Protein AF-A0A3S1TK45-F1 (afdb_monomer_lite)

Radius of gyration: 28.13 Å; chains: 1; bounding box: 56×29×94 Å

Foldseek 3Di:
DDDDDDDDDDDDDDDDDDDDDDVPDDDDDPCPFWDADDPCCCPVVVDRIDGPVRVVCQVVVPPDDDDDDDDDPDPDDDDDDDDDD

pLDDT: mean 78.7, std 14.36, range [39.38, 94.69]

Secondary structure (DSSP, 8-state):
-----------------PPPPPTT--PPPGGGGEEEPPHHHHHTT--SEEEHHHHHHHHTTTT--S--S------SSS-------

Structure (mmCIF, N/CA/C/O backbone):
data_AF-A0A3S1TK45-F1
#
_entry.id   AF-A0A3S1TK45-F1
#
loop_
_atom_site.group_PDB
_atom_site.id
_atom_site.type_symbol
_atom_site.label_atom_id
_atom_site.label_alt_id
_atom_site.label_comp_id
_atom_site.label_asym_id
_atom_site.label_entity_id
_atom_site.label_seq_id
_atom_site.pdbx_PDB_ins_code
_atom_site.Cartn_x
_atom_site.Cartn_y
_atom_site.Cartn_z
_atom_site.occupancy
_atom_site.B_iso_or_equiv
_atom_site.auth_seq_id
_atom_site.auth_comp_id
_atom_site.auth_asym_id
_atom_site.auth_atom_id
_atom_site.pdbx_PDB_model_num
ATOM 1 N N . SER A 1 1 ? -15.572 4.771 59.579 1.00 49.16 1 SER A N 1
ATOM 2 C CA . SER A 1 1 ? -16.131 5.148 58.269 1.00 49.16 1 SER A CA 1
ATOM 3 C C . SER A 1 1 ? -15.432 4.302 57.224 1.00 49.16 1 SER A C 1
ATOM 5 O O . SER A 1 1 ? -14.211 4.261 57.265 1.00 49.16 1 SER A O 1
ATOM 7 N N . ASN A 1 2 ? -16.155 3.537 56.408 1.00 51.97 2 ASN A N 1
ATOM 8 C CA . ASN A 1 2 ? -15.574 2.606 55.434 1.00 51.97 2 ASN A CA 1
ATOM 9 C C . ASN A 1 2 ? -15.952 3.130 54.041 1.00 51.97 2 ASN A C 1
ATOM 11 O O . ASN A 1 2 ? -17.126 3.088 53.679 1.00 51.97 2 ASN A O 1
ATOM 15 N N . GLN A 1 3 ? -15.000 3.738 53.331 1.00 62.09 3 GLN A N 1
ATOM 16 C CA . GLN A 1 3 ? -15.207 4.238 51.971 1.00 62.09 3 GLN A CA 1
ATOM 17 C C . GLN A 1 3 ? -15.015 3.068 51.003 1.00 62.09 3 GLN A C 1
ATOM 19 O O . GLN A 1 3 ? -13.923 2.517 50.911 1.00 62.09 3 GLN A O 1
ATOM 24 N N . LYS A 1 4 ? -16.090 2.660 50.324 1.00 71.31 4 LYS A N 1
ATOM 25 C CA . LYS A 1 4 ? -16.014 1.732 49.193 1.00 71.31 4 LYS A CA 1
ATOM 26 C C . LYS A 1 4 ? -15.770 2.543 47.928 1.00 71.31 4 LYS A C 1
ATOM 28 O O . LYS A 1 4 ? -16.550 3.441 47.628 1.00 71.31 4 LYS A O 1
ATOM 33 N N . GLU A 1 5 ? -14.703 2.220 47.212 1.00 73.81 5 GLU A N 1
ATOM 34 C CA . GLU A 1 5 ? -14.451 2.741 45.871 1.00 73.81 5 GLU A CA 1
ATOM 35 C C . GLU A 1 5 ? -15.125 1.810 44.862 1.00 73.81 5 GLU A C 1
ATOM 37 O O . GLU A 1 5 ? -14.726 0.657 44.693 1.00 73.81 5 GLU A O 1
ATOM 42 N N . GLU A 1 6 ? -16.196 2.286 44.236 1.00 76.44 6 GLU A N 1
ATOM 43 C CA . GLU A 1 6 ? -16.869 1.572 43.155 1.00 76.44 6 GLU A CA 1
ATOM 44 C C . GLU A 1 6 ? -16.223 1.973 41.824 1.00 76.44 6 GLU A C 1
ATOM 46 O O . GLU A 1 6 ? -16.043 3.156 41.536 1.00 76.44 6 GLU A O 1
ATOM 51 N N . THR A 1 7 ? -15.831 0.980 41.026 1.00 81.94 7 THR A N 1
ATOM 52 C CA . THR A 1 7 ? -15.263 1.172 39.685 1.00 81.94 7 THR A CA 1
ATOM 53 C C . THR A 1 7 ? -16.216 0.587 38.651 1.00 81.94 7 THR A C 1
ATOM 55 O O . THR A 1 7 ? -16.625 -0.568 38.759 1.00 81.94 7 THR A O 1
ATOM 58 N N . GLU A 1 8 ? -16.573 1.385 37.644 1.00 83.56 8 GLU A N 1
ATOM 59 C CA . GLU A 1 8 ? -17.414 0.961 36.522 1.00 83.56 8 GLU A CA 1
ATOM 60 C C . GLU A 1 8 ? -16.558 0.680 35.281 1.00 83.56 8 GLU A C 1
ATOM 62 O O . GLU A 1 8 ? -15.676 1.459 34.918 1.00 83.56 8 GLU A O 1
ATOM 67 N N . LEU A 1 9 ? -16.834 -0.443 34.612 1.00 89.19 9 LEU A N 1
ATOM 68 C CA . LEU A 1 9 ? -16.208 -0.829 33.349 1.00 89.19 9 LEU A CA 1
ATOM 69 C C . LEU A 1 9 ? -17.201 -0.617 32.205 1.00 89.19 9 LEU A C 1
ATOM 71 O O . LEU A 1 9 ? -18.236 -1.280 32.146 1.00 89.19 9 LEU A O 1
ATOM 75 N N . VAL A 1 10 ? -16.850 0.258 31.264 1.00 89.38 10 VAL A N 1
ATOM 76 C CA . VAL A 1 10 ? -17.631 0.497 30.045 1.00 89.38 10 VAL A CA 1
ATOM 77 C C . VAL A 1 10 ? -16.898 -0.112 28.856 1.00 89.38 10 VAL A C 1
ATOM 79 O O . VAL A 1 10 ? -15.761 0.251 28.562 1.00 89.38 10 VAL A O 1
ATOM 82 N N . VAL A 1 11 ? -17.563 -1.024 28.147 1.00 89.25 11 VAL A N 1
ATOM 83 C CA . VAL A 1 11 ? -17.067 -1.595 26.890 1.00 89.25 11 VAL A CA 1
ATOM 84 C C . VAL A 1 11 ? -17.944 -1.086 25.752 1.00 89.25 11 VAL A C 1
ATOM 86 O O . VAL A 1 11 ? -19.144 -1.349 25.726 1.00 89.25 11 VAL A O 1
ATOM 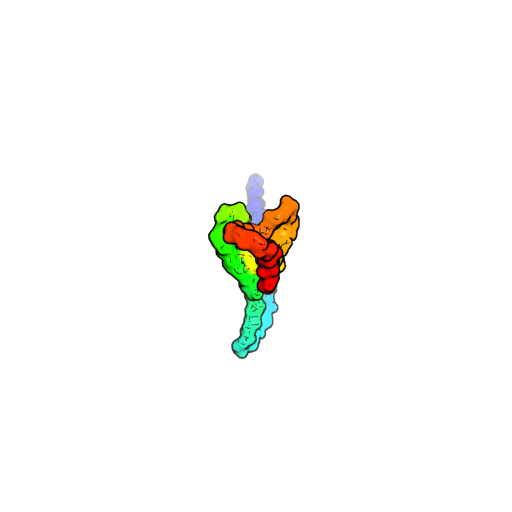89 N N . ILE A 1 12 ? -17.346 -0.357 24.806 1.00 88.94 12 ILE A N 1
ATOM 90 C CA . ILE A 1 12 ? -18.031 0.168 23.619 1.00 88.94 12 ILE A CA 1
ATOM 91 C C . ILE A 1 12 ? -17.616 -0.673 22.414 1.00 88.94 12 ILE A C 1
ATOM 93 O O . ILE A 1 12 ? -16.431 -0.770 22.099 1.00 88.94 12 ILE A O 1
ATOM 97 N N . VAL A 1 13 ? -18.596 -1.264 21.730 1.00 90.94 13 VAL A N 1
ATOM 98 C CA . VAL A 1 13 ? -18.384 -2.030 20.497 1.00 90.94 13 VAL A CA 1
ATOM 99 C C . VAL A 1 13 ? -19.212 -1.410 19.380 1.00 90.94 13 VAL A C 1
ATOM 101 O O . VAL A 1 13 ? -20.414 -1.206 19.538 1.00 90.94 13 VAL A O 1
ATOM 104 N N . THR A 1 14 ? -18.580 -1.164 18.235 1.00 94.69 14 THR A N 1
ATOM 105 C CA . THR A 1 14 ? -19.251 -0.701 17.015 1.00 94.69 14 THR A CA 1
ATOM 106 C C . THR A 1 14 ? -19.261 -1.840 15.996 1.00 94.69 14 THR A C 1
ATOM 108 O O . THR A 1 14 ? -18.272 -2.023 15.281 1.00 94.69 14 THR A O 1
ATOM 111 N N . PRO A 1 15 ? -20.328 -2.656 15.922 1.00 92.75 15 PRO A N 1
ATOM 112 C CA . PRO A 1 15 ? -20.423 -3.665 14.880 1.00 92.75 15 PRO A CA 1
ATOM 113 C C . PRO A 1 15 ? -20.683 -2.993 13.527 1.00 92.75 15 PRO A C 1
ATOM 115 O O . PRO A 1 15 ? -21.513 -2.091 13.410 1.00 92.75 15 PRO A O 1
ATOM 118 N N . HIS A 1 16 ? -20.001 -3.463 12.485 1.00 88.94 16 HIS A N 1
ATOM 119 C CA . HIS A 1 16 ? -20.233 -3.027 11.111 1.00 88.94 16 HIS A CA 1
ATOM 120 C C . HIS A 1 16 ? -20.979 -4.119 10.339 1.00 88.94 16 HIS A C 1
ATOM 122 O O . HIS A 1 16 ? -20.528 -5.262 10.285 1.00 88.94 16 HIS A O 1
ATOM 128 N N . LEU A 1 17 ? -22.110 -3.768 9.717 1.00 88.69 17 LEU A N 1
ATOM 129 C CA . LEU A 1 17 ? -22.835 -4.670 8.822 1.00 88.69 17 LEU A CA 1
ATOM 130 C C . LEU A 1 17 ? -22.279 -4.533 7.401 1.00 88.69 17 LEU A C 1
ATOM 132 O O . LEU A 1 17 ? -22.447 -3.498 6.754 1.00 88.69 17 LEU A O 1
ATOM 136 N N . VAL A 1 18 ? -21.615 -5.579 6.917 1.00 86.62 18 VAL A N 1
ATOM 137 C CA . VAL A 1 18 ? -21.088 -5.639 5.548 1.00 86.62 18 VAL A CA 1
ATOM 138 C C . VAL A 1 18 ? -22.096 -6.302 4.614 1.00 86.62 18 VAL A C 1
ATOM 140 O O . VAL A 1 18 ? -22.821 -7.216 5.005 1.00 86.62 18 VAL A O 1
ATOM 143 N N . ARG A 1 19 ? -22.160 -5.837 3.362 1.00 87.94 19 ARG A N 1
ATOM 144 C CA . ARG A 1 19 ? -23.000 -6.476 2.342 1.00 87.94 19 ARG A CA 1
ATOM 145 C C . ARG A 1 19 ? -22.287 -7.722 1.808 1.00 87.94 19 ARG A C 1
ATOM 147 O O . ARG A 1 19 ? -21.106 -7.615 1.476 1.00 87.94 19 ARG A O 1
ATOM 154 N N . PRO A 1 20 ? -22.973 -8.873 1.699 1.00 85.44 20 PRO A N 1
ATOM 155 C CA . PRO A 1 20 ? -22.392 -10.052 1.078 1.00 85.44 20 PRO A CA 1
ATOM 156 C C . PRO A 1 20 ? -22.144 -9.796 -0.412 1.00 85.44 20 PRO A C 1
ATOM 158 O O . PRO A 1 20 ? -22.943 -9.144 -1.088 1.00 85.44 20 PRO A O 1
ATOM 161 N N . VAL A 1 21 ? -21.029 -10.321 -0.907 1.00 88.81 21 VAL A N 1
ATOM 162 C CA . VAL A 1 21 ? -20.642 -10.258 -2.322 1.00 88.81 21 VAL A CA 1
ATOM 163 C C . VAL A 1 21 ? -21.375 -11.327 -3.121 1.00 88.81 21 VAL A C 1
ATOM 165 O O . VAL A 1 21 ? -21.760 -12.365 -2.573 1.00 88.81 21 VAL A O 1
ATOM 168 N N . ARG A 1 22 ? -21.591 -11.096 -4.419 1.00 91.38 22 ARG A N 1
ATOM 169 C CA . ARG A 1 22 ? -22.218 -12.111 -5.273 1.00 91.38 22 ARG A CA 1
ATOM 170 C C . ARG A 1 22 ? -21.247 -13.286 -5.473 1.00 91.38 22 ARG A C 1
ATOM 172 O O . ARG A 1 22 ? -20.040 -13.064 -5.574 1.00 91.38 22 ARG A O 1
ATOM 179 N N . PRO A 1 23 ? -21.732 -14.537 -5.566 1.00 88.00 23 PRO A N 1
ATOM 180 C CA . PRO A 1 23 ? -20.871 -15.669 -5.900 1.00 88.00 23 PRO A CA 1
ATOM 181 C C . PRO A 1 23 ? -20.130 -15.426 -7.225 1.00 88.00 23 PRO A C 1
ATOM 183 O O . PRO A 1 23 ? -20.761 -15.135 -8.239 1.00 88.00 23 PRO A O 1
ATOM 186 N N . GLY A 1 24 ? -18.799 -15.528 -7.207 1.00 88.19 24 GLY A N 1
ATOM 187 C CA . GLY A 1 24 ? -17.942 -15.289 -8.376 1.00 88.19 24 GLY A CA 1
ATOM 188 C C . GLY A 1 24 ? -17.565 -13.824 -8.631 1.00 88.19 24 GLY A C 1
ATOM 189 O O . GLY A 1 24 ? -16.835 -13.548 -9.579 1.00 88.19 24 GLY A O 1
ATOM 190 N N . GLU A 1 25 ? -18.021 -12.884 -7.802 1.00 89.50 25 GLU A N 1
ATOM 191 C CA . GLU A 1 25 ? -17.589 -11.488 -7.871 1.00 89.50 25 GLU A CA 1
ATOM 192 C C . GLU A 1 25 ? -16.156 -11.350 -7.340 1.00 89.50 25 GLU A C 1
ATOM 194 O O . GLU A 1 25 ? -15.866 -11.706 -6.195 1.00 89.50 25 GLU A O 1
ATOM 199 N N . GLN A 1 26 ? -15.245 -10.849 -8.179 1.00 86.88 26 GLN A N 1
ATOM 200 C CA . GLN A 1 26 ? -13.867 -10.598 -7.771 1.00 86.88 26 GLN A CA 1
ATOM 201 C C . GLN A 1 26 ? -13.820 -9.350 -6.888 1.00 86.88 26 GLN A C 1
ATOM 203 O O . GLN A 1 26 ? -14.099 -8.238 -7.335 1.00 86.88 26 GLN A O 1
ATOM 208 N N . LEU A 1 27 ? -13.473 -9.551 -5.619 1.00 88.19 27 LEU A N 1
ATOM 209 C CA . LEU A 1 27 ? -13.279 -8.464 -4.674 1.00 88.19 27 LEU A CA 1
ATOM 210 C C . LEU A 1 27 ? -12.008 -7.693 -4.999 1.00 88.19 27 LEU A C 1
ATOM 212 O O . LEU A 1 27 ? -10.968 -8.298 -5.249 1.00 88.19 27 LEU A O 1
ATOM 216 N N . ALA A 1 28 ?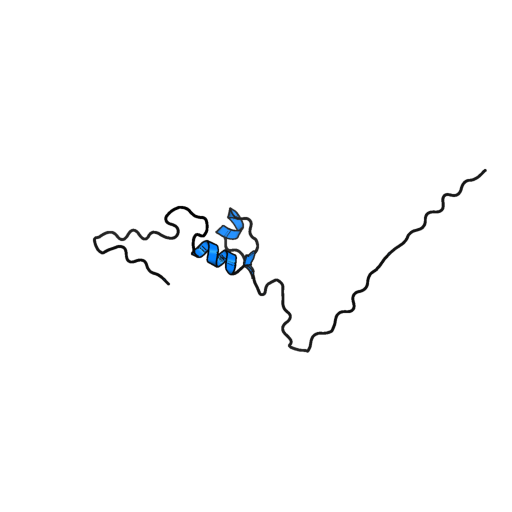 -12.099 -6.366 -4.914 1.00 89.00 28 ALA A N 1
ATOM 217 C CA . ALA A 1 28 ? -10.917 -5.527 -4.946 1.00 89.00 28 ALA A CA 1
ATOM 218 C C . ALA A 1 28 ? -10.042 -5.862 -3.732 1.00 89.00 28 ALA A C 1
ATOM 220 O O . ALA A 1 28 ? -10.479 -5.721 -2.585 1.00 89.00 28 ALA A O 1
ATOM 221 N N . THR A 1 29 ? -8.818 -6.309 -3.982 1.00 88.19 29 THR A N 1
ATOM 222 C CA . THR A 1 29 ? -7.838 -6.592 -2.938 1.00 88.19 29 THR A CA 1
ATOM 223 C C . THR A 1 29 ? -6.800 -5.474 -2.870 1.00 88.19 29 THR A C 1
ATOM 225 O O . THR A 1 29 ? -6.535 -4.803 -3.874 1.00 88.19 29 THR A O 1
ATOM 228 N N . PRO A 1 30 ? -6.161 -5.259 -1.705 1.00 82.38 30 PRO A N 1
ATOM 229 C CA . PRO A 1 30 ? -5.020 -4.350 -1.614 1.00 82.38 30 PRO A CA 1
ATOM 230 C C . PRO A 1 30 ? -3.891 -4.699 -2.599 1.00 82.38 30 PRO A C 1
ATOM 232 O O . PRO A 1 30 ? -3.174 -3.803 -3.039 1.00 82.38 30 PRO A O 1
ATOM 235 N N . PHE A 1 31 ? -3.789 -5.972 -2.992 1.00 85.94 31 PHE A N 1
ATOM 236 C CA . PHE A 1 31 ? -2.760 -6.497 -3.885 1.00 85.94 31 PHE A CA 1
ATOM 237 C C . PHE A 1 31 ? -3.046 -6.254 -5.374 1.00 85.94 31 PHE A C 1
ATOM 239 O O . PHE A 1 31 ? -2.157 -6.420 -6.201 1.00 85.94 31 PHE A O 1
ATOM 246 N N . ASP A 1 32 ? -4.249 -5.808 -5.753 1.00 88.69 32 ASP A N 1
ATOM 247 C CA . ASP A 1 32 ? -4.605 -5.629 -7.172 1.00 88.69 32 ASP A CA 1
ATOM 248 C C . ASP A 1 32 ? -3.795 -4.516 -7.859 1.00 88.69 32 ASP A C 1
ATOM 250 O O . ASP A 1 32 ? -3.725 -4.440 -9.087 1.00 88.69 32 ASP A O 1
ATOM 254 N N . LYS A 1 33 ? -3.208 -3.609 -7.070 1.00 88.88 33 LYS A N 1
ATOM 255 C CA . LYS A 1 33 ? -2.456 -2.441 -7.559 1.00 88.88 33 LYS A CA 1
ATOM 256 C C . LYS A 1 33 ? -0.952 -2.542 -7.316 1.00 88.88 33 LYS A C 1
ATOM 258 O O . LYS A 1 33 ? -0.219 -1.633 -7.724 1.00 88.88 33 LYS A O 1
ATOM 263 N N . THR A 1 34 ? -0.497 -3.599 -6.653 1.00 90.88 34 THR A N 1
ATOM 264 C CA . THR A 1 34 ? 0.895 -3.771 -6.242 1.00 90.88 34 THR A CA 1
ATOM 265 C C . THR A 1 34 ? 1.472 -5.068 -6.791 1.00 90.88 34 THR A C 1
ATOM 267 O O . THR A 1 34 ? 0.761 -5.993 -7.176 1.00 90.88 34 THR A O 1
ATOM 270 N N . ARG A 1 35 ? 2.800 -5.117 -6.882 1.00 90.75 35 ARG A N 1
ATOM 271 C CA . ARG A 1 35 ? 3.548 -6.361 -7.056 1.00 90.75 35 ARG A CA 1
ATOM 272 C C . ARG A 1 35 ? 4.574 -6.495 -5.931 1.00 90.75 35 ARG A C 1
ATOM 274 O O . ARG A 1 35 ? 5.032 -5.464 -5.428 1.00 90.75 35 ARG A O 1
ATOM 281 N N . PRO A 1 36 ? 4.997 -7.721 -5.590 1.00 91.62 36 PRO A N 1
ATOM 282 C CA . PRO A 1 36 ? 6.154 -7.924 -4.730 1.00 91.62 36 PRO A CA 1
ATOM 283 C C . PRO A 1 36 ? 7.386 -7.186 -5.269 1.00 91.62 36 PRO A C 1
ATOM 285 O O . PRO A 1 36 ? 7.585 -7.085 -6.490 1.00 91.62 36 PRO A O 1
ATOM 288 N N . ALA A 1 37 ? 8.192 -6.657 -4.352 1.00 91.12 37 ALA A N 1
ATOM 289 C CA . ALA A 1 37 ? 9.465 -6.028 -4.674 1.00 91.12 37 ALA A CA 1
ATOM 290 C C . ALA A 1 37 ? 10.479 -7.052 -5.219 1.00 91.12 37 ALA A C 1
ATOM 292 O O . ALA A 1 37 ? 10.484 -8.215 -4.815 1.00 91.12 37 ALA A O 1
ATOM 293 N N . ASN A 1 38 ? 11.333 -6.619 -6.147 1.00 88.69 38 ASN A N 1
ATOM 294 C CA . ASN A 1 38 ? 12.504 -7.388 -6.588 1.00 88.69 38 ASN A CA 1
ATOM 295 C C . ASN A 1 38 ? 13.686 -7.213 -5.611 1.00 88.69 38 ASN A C 1
ATOM 297 O O . ASN A 1 38 ? 13.612 -6.396 -4.697 1.00 88.69 38 ASN A O 1
ATOM 301 N N . ASP A 1 39 ? 14.787 -7.946 -5.807 1.00 88.88 39 ASP A N 1
ATOM 302 C CA . ASP A 1 39 ? 15.909 -7.939 -4.854 1.00 88.88 39 ASP A CA 1
ATOM 303 C C . ASP A 1 39 ? 16.465 -6.524 -4.575 1.00 88.88 39 ASP A C 1
ATOM 305 O O . ASP A 1 39 ? 16.597 -6.166 -3.403 1.00 88.88 39 ASP A O 1
ATOM 309 N N . PRO A 1 40 ? 16.743 -5.659 -5.574 1.00 87.19 40 PRO A N 1
ATOM 310 C CA . PRO A 1 40 ? 17.188 -4.295 -5.284 1.00 87.19 40 PRO A CA 1
ATOM 311 C C . PRO A 1 40 ? 16.139 -3.448 -4.547 1.00 87.19 40 PRO A C 1
ATOM 313 O O . PRO A 1 40 ? 16.483 -2.747 -3.597 1.00 87.19 40 PRO A O 1
ATOM 316 N N . GLU A 1 41 ? 14.868 -3.510 -4.954 1.00 86.88 41 GLU A N 1
ATOM 317 C CA . GLU A 1 41 ? 13.765 -2.789 -4.298 1.00 86.88 41 GLU A CA 1
ATOM 318 C C . GLU A 1 41 ? 13.610 -3.237 -2.834 1.00 86.88 41 GLU A C 1
ATOM 320 O O . GLU A 1 41 ? 13.433 -2.415 -1.933 1.00 86.88 41 GLU A O 1
ATOM 325 N N . PHE A 1 42 ? 13.754 -4.534 -2.577 1.00 91.44 42 PHE A N 1
ATOM 326 C CA . PHE A 1 42 ? 13.619 -5.121 -1.252 1.00 91.44 42 PHE A CA 1
ATOM 327 C C . PHE A 1 42 ? 14.814 -4.806 -0.350 1.00 91.44 42 PHE A C 1
ATOM 329 O O . PHE A 1 42 ? 14.637 -4.303 0.759 1.00 91.44 42 PHE A O 1
ATOM 336 N N . PHE A 1 43 ? 16.038 -5.058 -0.816 1.00 89.94 43 PHE A N 1
ATOM 337 C CA . PHE A 1 43 ? 17.232 -4.942 0.024 1.00 89.94 43 PHE A CA 1
ATOM 338 C C . PHE A 1 43 ? 17.768 -3.513 0.133 1.00 89.94 43 PHE A C 1
ATOM 340 O O . PHE A 1 43 ? 18.262 -3.138 1.193 1.00 89.94 43 PHE A O 1
ATOM 347 N N . VAL A 1 44 ? 17.693 -2.711 -0.935 1.00 88.31 44 VAL A N 1
ATOM 348 C CA . VAL A 1 44 ? 18.250 -1.346 -0.938 1.00 88.31 44 VAL A CA 1
ATOM 349 C C . VAL A 1 44 ? 17.211 -0.328 -0.487 1.00 88.31 44 VAL A C 1
ATOM 351 O O . VAL A 1 44 ? 17.529 0.564 0.296 1.00 88.31 44 VAL A O 1
ATOM 354 N N . LEU A 1 45 ? 15.974 -0.448 -0.979 1.00 86.44 45 LEU A N 1
ATOM 355 C CA . LEU A 1 45 ? 14.910 0.523 -0.701 1.00 86.44 45 LEU A CA 1
ATOM 356 C C . LEU A 1 45 ? 14.006 0.104 0.468 1.00 86.44 45 LEU A C 1
ATOM 358 O O . LEU A 1 45 ? 13.178 0.906 0.900 1.00 86.44 45 LEU A O 1
ATOM 362 N N . GLY A 1 46 ? 14.150 -1.123 0.985 1.00 90.62 46 GLY A N 1
ATOM 363 C CA . GLY A 1 46 ? 13.323 -1.644 2.078 1.00 90.62 46 GLY A CA 1
ATOM 364 C C . GLY A 1 46 ? 11.849 -1.810 1.698 1.00 90.62 46 GLY A C 1
ATOM 365 O O . GLY A 1 46 ? 10.981 -1.819 2.571 1.00 90.62 46 GLY A O 1
ATOM 366 N N . GLN A 1 47 ? 11.541 -1.879 0.403 1.00 90.69 47 GLN A N 1
ATOM 367 C CA . GLN A 1 47 ? 10.172 -1.978 -0.084 1.00 90.69 47 GLN A CA 1
ATOM 368 C C . GLN A 1 47 ? 9.736 -3.437 -0.112 1.00 90.69 47 GLN A C 1
ATOM 370 O O . GLN A 1 47 ? 10.413 -4.283 -0.681 1.00 90.69 47 GLN A O 1
ATOM 375 N N . LEU A 1 48 ? 8.582 -3.736 0.482 1.00 91.56 48 LEU A N 1
ATOM 376 C CA . LEU A 1 48 ? 7.983 -5.073 0.404 1.00 91.56 48 LEU A CA 1
ATOM 377 C C . LEU A 1 48 ? 7.123 -5.226 -0.857 1.00 91.56 48 LEU A C 1
ATOM 379 O O . LEU A 1 48 ? 7.081 -6.290 -1.473 1.00 91.56 48 LEU A O 1
ATOM 383 N N . GLU A 1 49 ? 6.478 -4.136 -1.268 1.00 91.81 49 GLU A N 1
ATOM 384 C CA . GLU A 1 49 ? 5.622 -4.066 -2.444 1.00 91.81 49 GLU A CA 1
ATOM 385 C C . GLU A 1 49 ? 5.827 -2.751 -3.186 1.00 91.81 49 GLU A C 1
ATOM 387 O O . GLU A 1 49 ? 6.093 -1.708 -2.583 1.00 91.81 49 GLU A O 1
ATOM 392 N N . VAL A 1 50 ? 5.644 -2.794 -4.504 1.00 90.62 50 VAL A N 1
ATOM 393 C CA . VAL A 1 50 ? 5.742 -1.623 -5.374 1.00 90.62 50 VAL A CA 1
ATOM 394 C C . VAL A 1 50 ? 4.495 -1.481 -6.239 1.00 90.62 50 VAL A C 1
ATOM 396 O O . VAL A 1 50 ? 3.949 -2.458 -6.756 1.00 90.62 50 VAL A O 1
ATOM 399 N N . THR A 1 51 ? 4.027 -0.243 -6.406 1.00 91.56 51 THR A N 1
ATOM 400 C CA . THR A 1 51 ? 2.915 0.082 -7.308 1.00 91.56 51 THR A CA 1
ATOM 401 C C . THR A 1 51 ? 3.413 0.268 -8.737 1.00 91.56 51 THR A C 1
ATOM 403 O O . THR A 1 51 ? 4.583 0.571 -8.978 1.00 91.56 51 THR A O 1
ATOM 406 N N . LYS A 1 52 ? 2.505 0.160 -9.712 1.00 87.50 52 LYS A N 1
ATOM 407 C CA . LYS A 1 52 ? 2.821 0.389 -11.132 1.00 87.50 52 LYS A CA 1
ATOM 408 C C . LYS A 1 52 ? 3.467 1.755 -11.398 1.00 87.50 52 LYS A C 1
ATOM 410 O O . LYS A 1 52 ? 4.367 1.851 -12.228 1.00 87.50 52 LYS A O 1
ATOM 415 N N . ASP A 1 53 ? 3.040 2.788 -10.679 1.00 88.31 53 ASP A N 1
ATOM 416 C CA . ASP A 1 53 ? 3.605 4.131 -10.821 1.00 88.31 53 ASP A CA 1
ATOM 417 C C . ASP A 1 53 ? 5.043 4.194 -10.301 1.00 88.31 53 ASP A C 1
ATOM 419 O O . ASP A 1 53 ? 5.888 4.809 -10.942 1.00 88.31 53 ASP A O 1
ATOM 423 N N . MET A 1 54 ? 5.349 3.509 -9.195 1.00 87.31 54 MET A N 1
ATOM 424 C CA . MET A 1 54 ? 6.719 3.416 -8.678 1.00 87.31 54 MET A CA 1
ATOM 425 C C . MET A 1 54 ? 7.633 2.700 -9.674 1.00 87.31 54 MET A C 1
ATOM 427 O O . MET A 1 54 ? 8.704 3.209 -9.988 1.00 87.31 54 MET A O 1
ATOM 431 N N . VAL A 1 55 ? 7.175 1.585 -10.253 1.00 85.31 55 VAL A N 1
ATOM 432 C CA . VAL A 1 55 ? 7.923 0.870 -11.303 1.00 85.31 55 VAL A CA 1
ATOM 433 C C . VAL A 1 55 ? 8.218 1.788 -12.485 1.00 85.31 55 VAL A C 1
ATOM 435 O O . VAL A 1 55 ? 9.361 1.891 -12.919 1.00 85.31 55 VAL A O 1
ATOM 438 N N . ARG A 1 56 ? 7.209 2.527 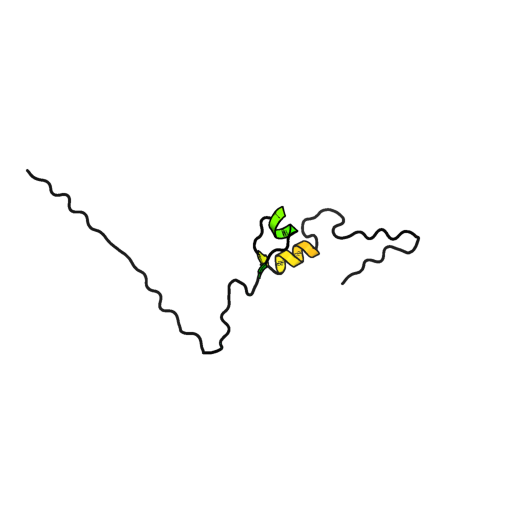-12.957 1.00 85.19 56 ARG A N 1
ATOM 439 C CA . ARG A 1 56 ? 7.375 3.486 -14.051 1.00 85.19 56 ARG A CA 1
ATOM 440 C C . ARG A 1 56 ? 8.377 4.588 -13.704 1.00 85.19 56 ARG A C 1
ATOM 442 O O . ARG A 1 56 ? 9.156 4.985 -14.564 1.00 85.19 56 ARG A O 1
ATOM 449 N N . LYS A 1 57 ? 8.374 5.081 -12.465 1.00 85.19 57 LYS A N 1
ATOM 450 C CA . LYS A 1 57 ? 9.345 6.078 -11.989 1.00 85.19 57 LYS A CA 1
ATOM 451 C C . LYS A 1 57 ? 10.771 5.546 -12.011 1.00 85.19 57 LYS A C 1
ATOM 453 O O . LYS A 1 57 ? 11.667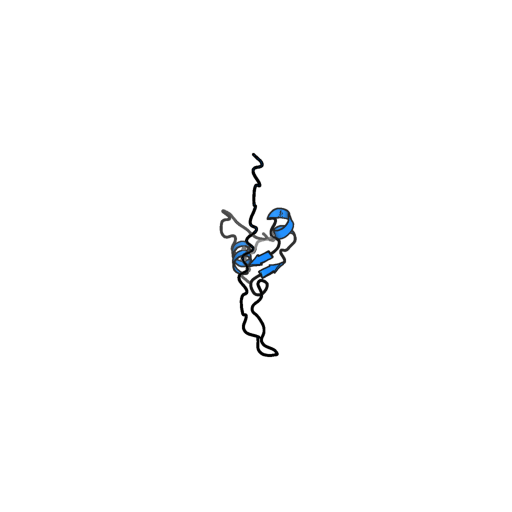 6.267 -12.442 1.00 85.19 57 LYS A O 1
ATOM 458 N N . TYR A 1 58 ? 10.967 4.293 -11.603 1.00 80.31 58 TYR A N 1
ATOM 459 C CA . TYR A 1 58 ? 12.269 3.630 -11.669 1.00 80.31 58 TYR A CA 1
ATOM 460 C C . TYR A 1 58 ? 12.745 3.451 -13.112 1.00 80.31 58 TYR A C 1
ATOM 462 O O . TYR A 1 58 ? 13.891 3.768 -13.417 1.00 80.31 58 TYR A O 1
ATOM 470 N N . GLU A 1 59 ? 11.860 3.023 -14.014 1.00 79.75 59 GLU A N 1
ATOM 471 C CA . GLU A 1 59 ? 12.170 2.873 -15.442 1.00 79.75 59 GLU A CA 1
ATOM 472 C C . GLU A 1 59 ? 12.474 4.207 -16.134 1.00 79.75 59 GLU A C 1
ATOM 474 O O . GLU A 1 59 ? 13.325 4.255 -17.017 1.00 79.75 59 GLU A O 1
ATOM 479 N N . LEU A 1 60 ? 11.791 5.286 -15.746 1.00 82.50 60 LEU A N 1
ATOM 480 C CA . LEU A 1 60 ? 11.980 6.632 -16.298 1.00 82.50 60 LEU A CA 1
ATOM 481 C C . LEU A 1 60 ? 13.081 7.436 -15.595 1.00 82.50 60 LEU A C 1
ATOM 483 O O . LEU A 1 60 ? 13.304 8.593 -15.961 1.00 82.50 60 LEU A O 1
ATOM 487 N N . GLY A 1 61 ? 13.742 6.863 -14.583 1.00 76.62 61 GLY A N 1
ATOM 488 C CA . GLY A 1 61 ? 14.766 7.555 -13.800 1.00 76.62 61 GLY A CA 1
ATOM 489 C C . GLY A 1 61 ? 14.264 8.866 -13.190 1.00 76.62 61 GLY A C 1
ATOM 490 O O . GLY A 1 61 ? 15.017 9.835 -13.102 1.00 76.62 61 GLY A O 1
ATOM 491 N N . GLU A 1 62 ? 12.983 8.933 -12.816 1.00 77.19 62 GLU A N 1
ATOM 492 C CA . GLU A 1 62 ? 12.374 10.155 -12.291 1.00 77.19 62 GLU A CA 1
ATOM 493 C C . GLU A 1 62 ? 13.072 10.551 -10.978 1.00 77.19 62 GLU A C 1
ATOM 495 O O . GLU A 1 62 ? 13.022 9.821 -9.990 1.00 77.19 62 GLU A O 1
ATOM 500 N N . GLY A 1 63 ? 13.759 11.698 -10.977 1.00 75.50 63 GLY A N 1
ATOM 501 C CA . GLY A 1 63 ? 14.560 12.173 -9.841 1.00 75.50 63 GLY A CA 1
ATOM 502 C C . GLY A 1 63 ? 16.055 11.832 -9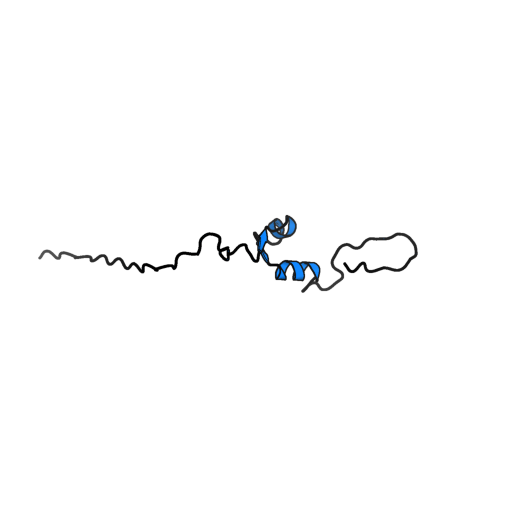.902 1.00 75.50 63 GLY A C 1
ATOM 503 O O . GLY A 1 63 ? 16.797 12.244 -9.013 1.00 75.50 63 GLY A O 1
ATOM 504 N N . VAL A 1 64 ? 16.524 11.137 -10.945 1.00 72.94 64 VAL A N 1
ATOM 505 C CA . VAL A 1 64 ? 17.954 10.889 -11.181 1.00 72.94 64 VAL A CA 1
ATOM 506 C C . VAL A 1 64 ? 18.529 11.968 -12.101 1.00 72.94 64 VAL A C 1
ATOM 508 O O . VAL A 1 64 ? 18.081 12.148 -13.232 1.00 72.94 64 VAL A O 1
ATOM 511 N N . THR A 1 65 ? 19.562 12.672 -11.636 1.00 69.81 65 THR A N 1
ATOM 512 C CA . THR A 1 65 ? 20.314 13.632 -12.458 1.00 69.81 65 THR A CA 1
ATOM 513 C C . THR A 1 65 ? 21.508 12.930 -13.103 1.00 69.81 65 THR A C 1
ATOM 515 O O . THR A 1 65 ? 22.535 12.731 -12.458 1.00 69.81 65 THR A O 1
ATOM 518 N N . GLY A 1 66 ? 21.375 12.550 -14.376 1.00 68.75 66 GLY A N 1
ATOM 519 C CA . GLY A 1 66 ? 22.423 11.882 -15.158 1.00 68.75 66 GLY A CA 1
ATOM 520 C C . GLY A 1 66 ? 21.896 10.693 -15.973 1.00 68.75 66 GLY A C 1
ATOM 521 O O . GLY A 1 66 ? 20.712 10.369 -15.884 1.00 68.75 66 GLY A O 1
ATOM 522 N N . PRO A 1 67 ? 22.743 10.046 -16.795 1.00 67.00 67 PRO A N 1
ATOM 523 C CA . PRO A 1 67 ? 22.355 8.838 -17.516 1.00 67.00 67 PRO A CA 1
ATOM 524 C C . PRO A 1 67 ? 22.041 7.704 -16.528 1.00 67.00 67 PRO A C 1
ATOM 526 O O . PRO A 1 67 ? 22.863 7.371 -15.678 1.00 67.00 67 PRO A O 1
ATOM 529 N N . TYR A 1 68 ? 20.856 7.110 -16.6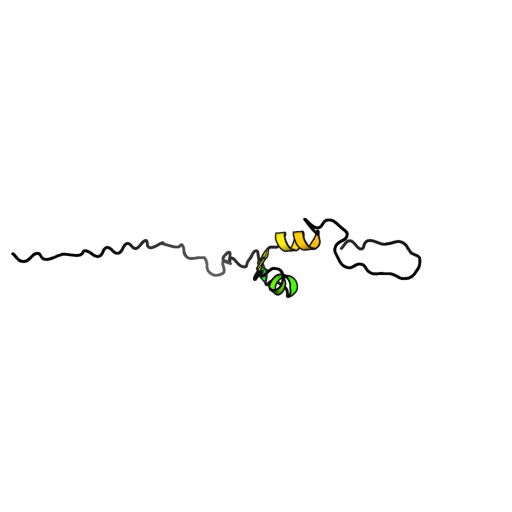57 1.00 71.81 68 TYR A N 1
ATOM 530 C CA . TYR A 1 68 ? 20.397 5.958 -15.881 1.00 71.81 68 TYR A CA 1
ATOM 531 C C . TYR A 1 68 ? 20.093 4.777 -16.820 1.00 71.81 68 TYR A C 1
ATOM 533 O O . TYR A 1 68 ? 19.879 4.963 -18.018 1.00 71.81 68 TYR A O 1
ATOM 541 N N . GLY A 1 69 ? 20.090 3.555 -16.283 1.00 70.81 69 GLY A N 1
ATOM 542 C CA . GLY A 1 69 ? 19.912 2.320 -17.056 1.00 70.81 69 GLY A CA 1
ATOM 543 C C . GLY A 1 69 ? 21.228 1.640 -17.455 1.00 70.81 69 GLY A C 1
ATOM 544 O O . GLY A 1 69 ? 22.311 2.015 -17.006 1.00 70.81 69 GLY A O 1
ATOM 545 N N . HIS A 1 70 ? 21.139 0.590 -18.274 1.00 69.12 70 HIS A N 1
ATOM 546 C CA . HIS A 1 70 ? 22.307 -0.168 -18.726 1.00 69.12 70 HIS A CA 1
ATOM 547 C C . HIS A 1 70 ? 22.978 0.520 -19.921 1.00 69.12 70 HIS A C 1
ATOM 549 O O . HIS A 1 70 ? 22.373 0.662 -20.983 1.00 69.12 70 HIS A O 1
ATOM 555 N N . MET A 1 71 ? 24.244 0.910 -19.766 1.00 66.62 71 MET A N 1
ATOM 556 C CA . MET A 1 71 ? 25.070 1.378 -20.876 1.00 66.62 71 MET A CA 1
ATOM 557 C C . MET A 1 71 ? 25.760 0.173 -21.513 1.00 66.62 71 MET A C 1
ATOM 559 O O . MET A 1 71 ? 26.653 -0.427 -20.919 1.00 66.62 71 MET A O 1
ATOM 563 N N . LEU A 1 72 ? 25.317 -0.210 -22.707 1.00 70.38 72 LEU A N 1
ATOM 564 C CA . LEU A 1 72 ? 26.030 -1.196 -23.508 1.00 70.38 72 LEU A CA 1
ATOM 565 C C . LEU A 1 72 ? 27.185 -0.479 -24.210 1.00 70.38 72 LEU A C 1
ATOM 567 O O . LEU A 1 72 ? 26.959 0.345 -25.097 1.00 70.38 72 LEU A O 1
ATOM 571 N N . ASP A 1 73 ? 28.417 -0.765 -23.789 1.00 59.88 73 ASP A N 1
ATOM 572 C CA . ASP A 1 73 ? 29.611 -0.304 -24.496 1.00 59.88 73 ASP A CA 1
ATOM 573 C C . ASP A 1 73 ? 29.813 -1.175 -25.741 1.00 59.88 73 ASP A C 1
ATOM 575 O O . ASP A 1 73 ? 30.381 -2.270 -25.696 1.00 59.88 73 ASP A O 1
ATOM 579 N N . PHE A 1 74 ? 29.275 -0.716 -26.868 1.00 64.19 74 PHE A N 1
ATOM 580 C CA . PHE A 1 74 ? 29.552 -1.330 -28.156 1.00 64.19 74 PHE A CA 1
ATOM 581 C C . PHE A 1 74 ? 30.896 -0.810 -28.665 1.00 64.19 74 PHE A C 1
ATOM 583 O O . PHE A 1 74 ? 31.004 0.302 -29.188 1.00 64.19 74 PHE A O 1
ATOM 590 N N . LYS A 1 75 ? 31.942 -1.639 -28.571 1.00 63.41 75 LYS A N 1
ATOM 591 C CA . LYS A 1 75 ? 33.184 -1.358 -29.291 1.00 63.41 75 LYS A CA 1
ATOM 592 C C . LYS A 1 75 ? 32.920 -1.381 -30.796 1.00 63.41 75 LYS A C 1
ATOM 594 O O . LYS A 1 75 ? 32.650 -2.434 -31.361 1.00 63.41 75 LYS A O 1
ATOM 599 N N . SER A 1 76 ? 33.162 -0.220 -31.406 1.00 51.53 76 SER A N 1
ATOM 600 C CA . SER A 1 76 ? 33.442 0.031 -32.826 1.00 51.53 76 SER A CA 1
ATOM 601 C C . SER A 1 76 ? 32.313 0.666 -33.652 1.00 51.53 76 SER A C 1
ATOM 603 O O . SER A 1 76 ? 31.554 0.002 -34.346 1.00 51.53 76 SER A O 1
ATOM 605 N N . LYS A 1 77 ? 32.386 2.002 -33.692 1.00 53.41 77 LYS A N 1
ATOM 606 C CA . LYS A 1 77 ? 32.117 2.908 -34.828 1.00 53.41 77 LYS A CA 1
ATOM 607 C C . LYS A 1 77 ? 30.707 3.140 -35.366 1.00 53.41 77 LYS A C 1
ATOM 609 O O . LYS A 1 77 ? 30.574 4.120 -36.093 1.00 53.41 77 LYS A O 1
ATOM 614 N N . ASP A 1 78 ? 29.680 2.409 -34.957 1.00 53.78 78 ASP A N 1
ATOM 615 C CA . ASP A 1 78 ? 28.309 2.756 -35.344 1.00 53.78 78 ASP A CA 1
ATOM 616 C C . ASP A 1 78 ? 27.500 3.258 -34.150 1.00 53.78 78 ASP A C 1
ATOM 618 O O . ASP A 1 78 ? 27.027 2.505 -33.309 1.00 53.78 78 ASP A O 1
ATOM 622 N N . LYS A 1 79 ? 27.430 4.594 -34.092 1.00 47.16 79 LYS A N 1
ATOM 623 C CA . LYS A 1 79 ? 26.339 5.438 -33.590 1.00 47.16 79 LYS A CA 1
ATOM 624 C C . LYS A 1 79 ? 25.461 4.803 -32.501 1.00 47.16 79 LYS A C 1
ATOM 626 O O . LYS A 1 79 ? 24.652 3.930 -32.777 1.00 47.16 79 LYS A O 1
ATOM 631 N N . MET A 1 80 ? 25.555 5.357 -31.292 1.00 50.28 80 MET A N 1
ATOM 632 C CA . MET A 1 80 ? 24.666 5.114 -30.149 1.00 50.28 80 MET A CA 1
ATOM 633 C C . MET A 1 80 ? 23.189 5.049 -30.588 1.00 50.28 80 MET A C 1
ATOM 635 O O . MET A 1 80 ? 22.539 6.081 -30.769 1.00 50.28 80 MET A O 1
ATOM 639 N N . LEU A 1 81 ? 22.660 3.843 -30.796 1.00 52.50 81 LEU A N 1
ATOM 640 C CA . LEU A 1 81 ? 21.245 3.620 -31.067 1.00 52.50 81 LEU A CA 1
ATOM 641 C C . LEU A 1 81 ? 20.554 3.372 -29.729 1.00 52.50 81 LEU A C 1
ATOM 643 O O . LEU A 1 81 ? 20.706 2.321 -29.112 1.00 52.50 81 LEU A O 1
ATOM 647 N N . TYR A 1 82 ? 19.801 4.370 -29.275 1.00 54.72 82 TYR A N 1
ATOM 648 C CA . TYR A 1 82 ? 18.907 4.237 -28.132 1.00 54.72 82 TYR A CA 1
ATOM 649 C C . TYR A 1 82 ? 17.810 3.221 -28.475 1.00 54.72 82 TYR A C 1
ATOM 651 O O . TYR A 1 82 ? 16.948 3.491 -29.312 1.00 54.72 82 TYR A O 1
ATOM 659 N N . VAL A 1 83 ? 17.829 2.052 -27.831 1.00 55.03 83 VAL A N 1
ATOM 660 C CA . VAL A 1 83 ? 16.736 1.079 -27.938 1.00 55.03 83 VAL A CA 1
ATOM 661 C C . VAL A 1 83 ? 15.626 1.518 -26.989 1.00 55.03 83 VAL A C 1
ATOM 663 O O . VAL A 1 83 ? 15.662 1.252 -25.791 1.00 55.03 83 VAL A O 1
ATOM 666 N N . LYS A 1 84 ? 14.640 2.227 -27.539 1.00 39.38 84 LYS A N 1
ATOM 667 C CA . LYS A 1 84 ? 13.356 2.465 -26.880 1.00 39.38 84 LYS A CA 1
ATOM 668 C C . LYS A 1 84 ? 12.505 1.206 -27.056 1.00 39.38 84 LYS A C 1
ATOM 670 O O . LYS A 1 84 ? 12.171 0.867 -28.191 1.00 39.38 84 LYS A O 1
ATOM 675 N N . LYS A 1 85 ? 12.197 0.515 -25.959 1.00 40.53 85 LYS A N 1
ATOM 676 C CA . LYS A 1 85 ? 11.133 -0.494 -25.927 1.00 40.53 85 LYS A CA 1
ATOM 677 C C . LYS A 1 85 ? 9.809 0.172 -25.566 1.00 40.53 85 LYS A C 1
ATOM 679 O O . LYS A 1 85 ? 9.847 1.146 -24.782 1.00 40.53 85 LYS A O 1
#

Sequence (85 aa):
SNQKEETELVVIVTPHLVRPVRPGEQLATPFDKTRPANDPEFFVLGQLEVTKDMVRKYELGEGVTGPYGHMLDFKSKDKMLYVKK